Protein AF-A0A4P0YAP6-F1 (afdb_monomer_lite)

pLDDT: mean 80.51, std 21.96, range [31.23, 98.5]

Radius of gyration: 21.28 Å; chains: 1; bounding box: 55×53×59 Å

InterPro domains:
  IPR052894 AsmA-related [PTHR30441] (2-142)

Organism: Klebsiella pneumoniae (NCBI:txid573)

Sequence (156 aa):
MANRSTVTGSGSVVLGDRPDWSLDLHATTLDLDSLLAQRSPATDSSASQQGQSQTRPLRPVIADSDEREDYQSLRGFNGRMALSADQLQWRGLNFTQVQSEISNQQGLLTVSKMQGNLDGGQLSLPGTLDARGDTPLATFQPALAECGDRFADQSL

Structure (mmCIF, N/CA/C/O backbone):
data_AF-A0A4P0YAP6-F1
#
_entry.id   AF-A0A4P0YAP6-F1
#
loop_
_atom_site.group_PDB
_atom_site.id
_atom_site.type_symbol
_atom_site.label_atom_id
_atom_site.label_alt_id
_atom_site.label_comp_id
_atom_site.label_asym_id
_atom_site.label_entity_id
_atom_site.label_seq_id
_atom_site.pdbx_PDB_ins_code
_atom_site.Cartn_x
_atom_site.Cartn_y
_atom_site.Cartn_z
_atom_site.occupancy
_atom_site.B_iso_or_equiv
_atom_site.auth_seq_id
_atom_site.auth_comp_id
_atom_site.auth_asym_id
_atom_site.auth_atom_id
_atom_site.pdbx_PDB_model_num
ATOM 1 N N . MET A 1 1 ? -8.015 22.306 -1.373 1.00 49.78 1 MET A N 1
ATOM 2 C CA . MET A 1 1 ? -8.121 21.133 -0.477 1.00 49.78 1 MET A CA 1
ATOM 3 C C . MET A 1 1 ? -6.769 20.943 0.184 1.00 49.78 1 MET A C 1
ATOM 5 O O . MET A 1 1 ? -5.771 20.906 -0.525 1.00 49.78 1 MET A O 1
ATOM 9 N N . ALA A 1 2 ? -6.722 20.973 1.516 1.00 59.41 2 ALA A N 1
ATOM 10 C CA . ALA A 1 2 ? -5.482 20.828 2.275 1.00 59.41 2 ALA A CA 1
ATOM 11 C C . ALA A 1 2 ? -5.299 19.354 2.644 1.00 59.41 2 ALA A C 1
ATOM 13 O O . ALA A 1 2 ? -6.213 18.754 3.203 1.00 59.41 2 ALA A O 1
ATOM 14 N N . ASN A 1 3 ? -4.135 18.792 2.329 1.00 68.69 3 ASN A N 1
ATOM 15 C CA . ASN A 1 3 ? -3.762 17.442 2.734 1.00 68.69 3 ASN A CA 1
ATOM 16 C C . ASN A 1 3 ? -3.627 17.396 4.265 1.00 68.69 3 ASN A C 1
ATOM 18 O O . ASN A 1 3 ? -2.893 18.202 4.837 1.00 68.69 3 ASN A O 1
ATOM 22 N N . ARG A 1 4 ? -4.355 16.485 4.920 1.00 76.69 4 ARG A N 1
ATOM 23 C CA . ARG A 1 4 ? -4.325 16.292 6.382 1.00 76.69 4 ARG A CA 1
ATOM 24 C C . ARG A 1 4 ? -3.480 15.093 6.819 1.00 76.69 4 ARG A C 1
ATOM 26 O O . ARG A 1 4 ? -3.531 14.703 7.982 1.00 76.69 4 ARG A O 1
ATOM 33 N N . SER A 1 5 ? -2.707 14.510 5.909 1.00 81.69 5 SER A N 1
ATOM 34 C CA . SER A 1 5 ? -1.895 13.336 6.207 1.00 81.69 5 SER A CA 1
ATOM 35 C C . SER A 1 5 ? -0.661 13.711 7.022 1.00 81.69 5 SER A C 1
ATOM 37 O O . SER A 1 5 ? 0.083 14.615 6.644 1.00 81.69 5 SER A O 1
ATOM 39 N N . THR A 1 6 ? -0.420 12.990 8.115 1.00 84.75 6 THR A N 1
ATOM 40 C CA . THR A 1 6 ? 0.825 13.078 8.894 1.00 84.75 6 THR A CA 1
ATOM 41 C C . THR A 1 6 ? 1.496 11.719 8.835 1.00 84.75 6 THR A C 1
ATOM 43 O O . THR A 1 6 ? 0.987 10.765 9.417 1.00 84.75 6 THR A O 1
ATOM 46 N N . VAL A 1 7 ? 2.605 11.635 8.101 1.00 89.50 7 VAL A N 1
ATOM 47 C CA . VAL A 1 7 ? 3.353 10.393 7.880 1.00 89.50 7 VAL A CA 1
ATOM 48 C C . VAL A 1 7 ? 4.755 10.565 8.441 1.00 89.50 7 VAL A C 1
ATOM 50 O O . VAL A 1 7 ? 5.432 11.552 8.158 1.00 89.50 7 VAL A O 1
ATOM 53 N N . THR A 1 8 ? 5.185 9.593 9.229 1.00 91.50 8 THR A N 1
ATOM 54 C CA . THR A 1 8 ? 6.542 9.464 9.754 1.00 91.50 8 THR A CA 1
ATOM 55 C C . THR A 1 8 ? 7.105 8.116 9.332 1.00 91.50 8 THR A C 1
ATOM 57 O O . THR A 1 8 ? 6.358 7.229 8.923 1.00 91.50 8 THR A O 1
ATOM 60 N N . GLY A 1 9 ? 8.421 7.954 9.384 1.00 92.25 9 GLY A N 1
ATOM 61 C CA . GLY A 1 9 ? 9.031 6.681 9.039 1.00 92.25 9 GLY A CA 1
ATOM 62 C C . GLY A 1 9 ? 10.449 6.823 8.532 1.00 92.25 9 GLY A C 1
ATOM 63 O O . GLY A 1 9 ? 11.081 7.875 8.659 1.00 92.25 9 GLY A O 1
ATOM 64 N N . SER A 1 10 ? 10.934 5.742 7.943 1.00 92.94 10 SER A N 1
ATOM 65 C CA . SER A 1 10 ? 12.257 5.658 7.347 1.00 92.94 10 SER A CA 1
ATOM 66 C C . SER A 1 10 ? 12.170 5.130 5.922 1.00 92.94 10 SER A C 1
ATOM 68 O O . SER A 1 10 ? 11.264 4.381 5.555 1.00 92.94 10 SER A O 1
ATOM 70 N N . GLY A 1 11 ? 13.121 5.555 5.100 1.00 94.62 11 GLY A N 1
ATOM 71 C CA . GLY A 1 11 ? 13.249 5.103 3.729 1.00 94.62 11 GLY A CA 1
ATOM 72 C C . GLY A 1 11 ? 14.715 4.998 3.356 1.00 94.62 11 GLY A C 1
ATOM 73 O O . GLY A 1 11 ? 15.511 5.870 3.708 1.00 94.62 11 GLY A O 1
ATOM 74 N N . SER A 1 12 ? 15.079 3.940 2.648 1.00 94.62 12 SER A N 1
ATOM 75 C CA . SER A 1 12 ? 16.407 3.768 2.076 1.00 94.62 12 SER A CA 1
ATOM 76 C C . SER A 1 12 ? 16.303 3.295 0.634 1.00 94.62 12 SER A C 1
ATOM 78 O O . SER A 1 12 ? 15.298 2.719 0.209 1.00 94.62 12 SER A O 1
ATOM 80 N N . VAL A 1 13 ? 17.347 3.585 -0.134 1.00 95.88 13 VAL A N 1
ATOM 81 C CA . VAL A 1 13 ? 17.452 3.152 -1.521 1.00 95.88 13 VAL A CA 1
ATOM 82 C C . VAL A 1 13 ? 18.875 2.707 -1.807 1.00 95.88 13 VAL A C 1
ATOM 84 O O . VAL A 1 13 ? 19.837 3.400 -1.470 1.00 95.88 13 VAL A O 1
ATOM 87 N N . VAL A 1 14 ? 19.003 1.549 -2.443 1.00 97.06 14 VAL A N 1
ATOM 88 C CA . VAL A 1 14 ? 20.247 1.130 -3.083 1.00 97.06 14 VAL A CA 1
ATOM 89 C C . VAL A 1 14 ? 20.140 1.503 -4.551 1.00 97.06 14 VAL A C 1
ATOM 91 O O . VAL A 1 14 ? 19.276 1.002 -5.269 1.00 97.06 14 VAL A O 1
ATOM 94 N N . LEU A 1 15 ? 20.992 2.429 -4.987 1.00 93.75 15 LEU A N 1
ATOM 95 C CA . LEU A 1 15 ? 21.023 2.885 -6.372 1.00 93.75 15 LEU A CA 1
ATOM 96 C C . LEU A 1 15 ? 21.794 1.892 -7.251 1.00 93.75 15 LEU A C 1
ATOM 98 O O . LEU A 1 15 ? 22.803 1.323 -6.840 1.00 93.75 15 LEU A O 1
ATOM 102 N N . GLY A 1 16 ? 21.320 1.727 -8.480 1.00 91.00 16 GLY A N 1
ATOM 103 C CA . GLY A 1 16 ? 21.898 0.886 -9.524 1.00 91.00 16 GLY A CA 1
ATOM 104 C C . GLY A 1 16 ? 21.030 0.971 -10.779 1.00 91.00 16 GLY A C 1
ATOM 105 O O . GLY A 1 16 ? 20.109 1.788 -10.824 1.00 91.00 16 GLY A O 1
ATOM 106 N N . ASP A 1 17 ? 21.268 0.103 -11.765 1.00 90.25 17 ASP A N 1
ATOM 107 C CA . ASP A 1 17 ? 20.453 0.043 -12.996 1.00 90.25 17 ASP A CA 1
ATOM 108 C C . ASP A 1 17 ? 18.962 -0.177 -12.706 1.00 90.25 17 ASP A C 1
ATOM 110 O O . ASP A 1 17 ? 18.092 0.248 -13.464 1.00 90.25 17 ASP A O 1
ATOM 114 N N . ARG A 1 18 ? 18.671 -0.846 -11.585 1.00 92.31 18 ARG A N 1
ATOM 115 C CA . ARG A 1 18 ? 17.335 -0.991 -11.012 1.00 92.31 18 ARG A CA 1
ATOM 116 C C . ARG A 1 18 ? 17.420 -0.661 -9.524 1.00 92.31 18 ARG A C 1
ATOM 118 O O . ARG A 1 18 ? 18.005 -1.459 -8.788 1.00 92.31 18 ARG A O 1
ATOM 125 N N . PRO A 1 19 ? 16.893 0.485 -9.070 1.00 95.81 19 PRO A N 1
ATOM 126 C CA . PRO A 1 19 ? 16.957 0.843 -7.663 1.00 95.81 19 PRO A CA 1
ATOM 127 C C . PRO A 1 19 ? 16.176 -0.162 -6.807 1.00 95.81 19 PRO A C 1
ATOM 129 O O . PRO A 1 19 ? 15.133 -0.666 -7.234 1.00 95.81 19 PRO A O 1
ATOM 132 N N . ASP A 1 20 ? 16.685 -0.439 -5.607 1.00 97.56 20 ASP A N 1
ATOM 133 C CA . ASP A 1 20 ? 16.007 -1.245 -4.586 1.00 97.56 20 ASP A CA 1
ATOM 134 C C . ASP A 1 20 ? 15.580 -0.346 -3.424 1.00 97.56 20 ASP A C 1
ATOM 136 O O . ASP A 1 20 ? 16.425 0.242 -2.744 1.00 97.56 20 ASP A O 1
ATOM 140 N N . TRP A 1 21 ? 14.270 -0.199 -3.240 1.00 97.81 21 TRP A N 1
ATOM 141 C CA . TRP A 1 21 ? 13.664 0.693 -2.255 1.00 97.81 21 TRP A CA 1
ATOM 142 C C . TRP A 1 21 ? 13.215 -0.072 -1.012 1.00 97.81 21 TRP A C 1
ATOM 144 O O . TRP A 1 21 ? 12.558 -1.105 -1.108 1.00 97.81 21 TRP A O 1
ATOM 154 N N . SER A 1 22 ? 13.466 0.484 0.168 1.00 98.12 22 SER A N 1
ATOM 155 C CA . SER A 1 22 ? 12.901 -0.010 1.425 1.00 98.12 22 SER A CA 1
ATOM 156 C C . SER A 1 22 ? 12.225 1.135 2.157 1.00 98.12 22 SER A C 1
ATOM 158 O O . SER A 1 22 ? 12.878 2.127 2.469 1.00 98.12 22 SER A O 1
ATOM 160 N N . LEU A 1 23 ? 10.931 1.002 2.434 1.00 98.00 23 LEU A N 1
ATOM 161 C CA . LEU A 1 23 ? 10.119 2.008 3.116 1.00 98.00 23 LEU A CA 1
ATOM 162 C C . LEU A 1 23 ? 9.430 1.383 4.332 1.00 98.00 23 LEU A C 1
ATOM 164 O O . LEU A 1 23 ? 8.798 0.335 4.212 1.00 98.00 23 LEU A O 1
ATOM 168 N N . ASP A 1 24 ? 9.519 2.048 5.477 1.00 97.88 24 ASP A N 1
ATOM 169 C CA . ASP A 1 24 ? 8.779 1.709 6.693 1.00 97.88 24 ASP A CA 1
ATOM 170 C C . ASP A 1 24 ? 8.097 2.978 7.195 1.00 97.88 24 ASP A C 1
ATOM 172 O O . ASP A 1 24 ? 8.770 3.954 7.536 1.00 97.88 24 ASP A O 1
ATOM 176 N N . LEU A 1 25 ? 6.768 3.001 7.123 1.00 97.56 25 LEU A N 1
ATOM 177 C CA . LEU A 1 25 ? 5.965 4.202 7.310 1.00 97.56 25 LEU A CA 1
ATOM 178 C C . LEU A 1 25 ? 4.877 3.972 8.365 1.00 97.56 25 LEU A C 1
ATOM 180 O O . LEU A 1 25 ? 4.162 2.968 8.344 1.00 97.56 25 LEU A O 1
ATOM 184 N N . HIS A 1 26 ? 4.695 4.961 9.237 1.00 97.94 26 HIS A N 1
ATOM 185 C CA . HIS A 1 26 ? 3.556 5.074 10.146 1.00 97.94 26 HIS A CA 1
ATOM 186 C C . HIS A 1 26 ? 2.839 6.407 9.934 1.00 97.94 26 HIS A C 1
ATOM 188 O O . HIS A 1 26 ? 3.473 7.460 9.823 1.00 97.94 26 HIS A O 1
ATOM 194 N N . ALA A 1 27 ? 1.512 6.369 9.885 1.00 96.62 27 ALA A N 1
ATOM 195 C CA . ALA A 1 27 ? 0.679 7.554 9.766 1.00 96.62 27 ALA A CA 1
ATOM 196 C C . ALA A 1 27 ? -0.383 7.607 10.867 1.00 96.62 27 ALA A C 1
ATOM 198 O O . ALA A 1 27 ? -1.146 6.663 11.050 1.00 96.62 27 ALA A O 1
ATOM 199 N N . THR A 1 28 ? -0.522 8.749 11.539 1.00 95.12 28 THR A N 1
ATOM 200 C CA . THR A 1 28 ? -1.673 8.961 12.437 1.00 95.12 28 THR A CA 1
ATOM 201 C C . THR A 1 28 ? -2.958 9.129 11.630 1.00 95.12 28 THR A C 1
ATOM 203 O O . THR A 1 28 ? -4.003 8.565 11.941 1.00 95.12 28 THR A O 1
ATOM 206 N N . THR A 1 29 ? -2.888 9.891 10.542 1.00 94.25 29 THR A N 1
ATOM 207 C CA . THR A 1 29 ? -3.981 10.022 9.578 1.00 94.25 29 THR A CA 1
ATOM 208 C C . THR A 1 29 ? -3.389 9.981 8.183 1.00 94.25 29 THR A C 1
ATOM 210 O O . THR A 1 29 ? -2.403 10.671 7.914 1.00 94.25 29 THR A O 1
ATOM 213 N N . LEU A 1 30 ? -3.994 9.184 7.305 1.00 94.69 30 LEU A N 1
ATOM 214 C CA . LEU A 1 30 ? -3.633 9.085 5.898 1.00 94.69 30 LEU A CA 1
ATOM 215 C C . LEU A 1 30 ? -4.862 9.341 5.022 1.00 94.69 30 LEU A C 1
ATOM 217 O O . LEU A 1 30 ? -5.746 8.498 4.926 1.00 94.69 30 LEU A O 1
ATOM 221 N N . ASP A 1 31 ? -4.913 10.499 4.371 1.00 93.12 31 ASP A N 1
ATOM 222 C CA . ASP A 1 31 ? -5.962 10.846 3.408 1.00 93.12 31 ASP A CA 1
ATOM 223 C C . ASP A 1 31 ? -5.449 10.561 1.992 1.00 93.12 31 ASP A C 1
ATOM 225 O O . ASP A 1 31 ? -4.761 11.384 1.375 1.00 93.12 31 ASP A O 1
ATOM 229 N N . LEU A 1 32 ? -5.742 9.354 1.500 1.00 91.25 32 LEU A N 1
ATOM 230 C CA . LEU A 1 32 ? -5.309 8.915 0.178 1.00 91.25 32 LEU A CA 1
ATOM 231 C C . LEU A 1 32 ? -6.050 9.648 -0.949 1.00 91.25 32 LEU A C 1
ATOM 233 O O . LEU A 1 32 ? -5.458 9.860 -2.007 1.00 91.25 32 LEU A O 1
ATOM 237 N N . ASP A 1 33 ? -7.288 10.092 -0.721 1.00 89.00 33 ASP A N 1
ATOM 238 C CA . ASP A 1 33 ? -8.061 10.852 -1.710 1.00 89.00 33 ASP A CA 1
ATOM 239 C C . ASP A 1 33 ? -7.362 12.183 -2.021 1.00 89.00 33 ASP A C 1
ATOM 241 O O . ASP A 1 33 ? -7.072 12.497 -3.180 1.00 89.00 33 ASP A O 1
ATOM 245 N N . SER A 1 34 ? -6.996 12.936 -0.979 1.00 87.56 34 SER A N 1
ATOM 246 C CA . SER A 1 34 ? -6.248 14.190 -1.122 1.00 87.56 34 SER A CA 1
ATOM 247 C C . SER A 1 34 ? -4.833 13.964 -1.665 1.00 87.56 34 SER A C 1
ATOM 249 O O . SER A 1 34 ? -4.359 14.748 -2.490 1.00 87.56 34 SER A O 1
ATOM 251 N N . LEU A 1 35 ? -4.143 12.909 -1.214 1.00 87.19 35 LEU A N 1
ATOM 252 C CA . LEU A 1 35 ? -2.775 12.602 -1.644 1.00 87.19 35 LEU A CA 1
ATOM 253 C C . LEU A 1 35 ? -2.693 12.256 -3.132 1.00 87.19 35 LEU A C 1
ATOM 255 O O . LEU A 1 35 ? -1.774 12.718 -3.810 1.00 87.19 35 LEU A O 1
ATOM 259 N N . LEU A 1 36 ? -3.620 11.449 -3.649 1.00 85.06 36 LEU A N 1
ATOM 260 C CA . LEU A 1 36 ? -3.592 11.041 -5.053 1.00 85.06 36 LEU A CA 1
ATOM 261 C C . LEU A 1 36 ? -4.172 12.108 -5.985 1.00 85.06 36 LEU A C 1
ATOM 263 O O . LEU A 1 36 ? -3.649 12.286 -7.085 1.00 85.06 36 LEU A O 1
ATOM 267 N N . ALA A 1 37 ? -5.153 12.895 -5.533 1.00 80.56 37 ALA A N 1
ATOM 268 C CA . ALA A 1 37 ? -5.631 14.057 -6.283 1.00 80.56 37 ALA A CA 1
ATOM 269 C C . ALA A 1 37 ? -4.513 15.091 -6.526 1.00 80.56 37 ALA A C 1
ATOM 271 O O . ALA A 1 37 ? -4.466 15.720 -7.578 1.00 80.56 37 ALA A O 1
ATOM 272 N N . GLN A 1 38 ? -3.573 15.236 -5.585 1.00 69.88 38 GLN A N 1
ATOM 273 C CA . GLN A 1 38 ? -2.389 16.092 -5.745 1.00 69.88 38 GLN A CA 1
ATOM 274 C C . GLN A 1 38 ? -1.322 15.499 -6.676 1.00 69.88 38 GLN A C 1
ATOM 276 O O . GLN A 1 38 ? -0.530 16.243 -7.248 1.00 69.88 38 GLN A O 1
ATOM 281 N N . ARG A 1 39 ? -1.282 14.169 -6.820 1.00 61.56 39 ARG A N 1
ATOM 282 C CA . ARG A 1 39 ? -0.329 13.453 -7.685 1.00 61.56 39 ARG A CA 1
ATOM 283 C C . ARG A 1 39 ? -0.795 13.309 -9.126 1.00 61.56 39 ARG A C 1
ATOM 285 O O . ARG A 1 39 ? -0.056 12.740 -9.918 1.00 61.56 39 ARG A O 1
ATOM 292 N N . SER A 1 40 ? -1.973 13.821 -9.463 1.00 49.41 40 SER A N 1
ATOM 293 C CA . SER A 1 40 ? -2.382 14.009 -10.849 1.00 49.41 40 SER A CA 1
ATOM 294 C C . SER A 1 40 ? -1.859 15.370 -11.320 1.00 49.41 40 SER A C 1
ATOM 296 O O . SER A 1 40 ? -2.550 16.373 -11.123 1.00 49.41 40 SER A O 1
ATOM 298 N N . PRO A 1 41 ? -0.660 15.487 -11.929 1.00 45.19 41 PRO A N 1
ATOM 299 C CA . PRO A 1 41 ? -0.467 16.587 -12.847 1.00 45.19 41 PRO A CA 1
ATOM 300 C C . PRO A 1 41 ? -1.490 16.351 -13.954 1.00 45.19 41 PRO A C 1
ATOM 302 O O . PRO A 1 41 ? -1.422 15.357 -14.674 1.00 45.19 41 PRO A O 1
ATOM 305 N N . ALA A 1 42 ? -2.471 17.241 -14.066 1.00 42.19 42 ALA A N 1
ATOM 306 C CA . ALA A 1 42 ? -3.138 17.405 -15.339 1.00 42.19 42 ALA A CA 1
ATOM 307 C C . ALA A 1 42 ? -2.021 17.648 -16.359 1.00 42.19 42 ALA A C 1
ATOM 309 O O . ALA A 1 42 ? -1.349 18.682 -16.323 1.00 42.19 42 ALA A O 1
ATOM 310 N N . THR A 1 43 ? -1.755 16.666 -17.212 1.00 46.78 43 THR A N 1
ATOM 311 C CA . THR A 1 43 ? -1.011 16.912 -18.435 1.00 46.78 43 THR A CA 1
ATOM 312 C C . THR A 1 43 ? -1.913 17.787 -19.284 1.00 46.78 43 THR A C 1
ATOM 314 O O . THR A 1 43 ? -2.691 17.270 -20.066 1.00 46.78 43 THR A O 1
ATOM 317 N N . ASP A 1 44 ? -1.853 19.103 -19.106 1.00 33.97 44 ASP A N 1
ATOM 318 C CA . ASP A 1 44 ? -2.385 20.014 -20.105 1.00 33.97 44 ASP A CA 1
ATOM 319 C C . ASP A 1 44 ? -1.508 21.252 -20.220 1.00 33.97 44 ASP A C 1
ATOM 321 O O . ASP A 1 44 ? -1.478 22.168 -19.394 1.00 33.97 44 ASP A O 1
ATOM 325 N N . SER A 1 45 ? -0.761 21.229 -21.318 1.00 37.56 45 SER A N 1
ATOM 326 C CA . SER A 1 45 ? -0.187 22.409 -21.927 1.00 37.56 45 SER A CA 1
ATOM 327 C C . SER A 1 45 ? -1.322 23.380 -22.265 1.00 37.56 45 SER A C 1
ATOM 329 O O . SER A 1 45 ? -2.282 23.021 -22.933 1.00 37.56 45 SER A O 1
ATOM 331 N N . SER A 1 46 ? -1.188 24.613 -21.789 1.00 40.72 46 SER A N 1
ATOM 332 C CA . SER A 1 46 ? -1.815 25.846 -22.282 1.00 40.72 46 SER A CA 1
ATOM 333 C C . SER A 1 46 ? -2.735 25.755 -23.518 1.00 40.72 46 SER A C 1
ATOM 335 O O . SER A 1 46 ? -2.249 25.594 -24.636 1.00 40.72 46 SER A O 1
ATOM 337 N N . ALA A 1 47 ? -4.017 26.093 -23.348 1.00 34.91 47 ALA A N 1
ATOM 338 C CA . ALA A 1 47 ? -4.756 26.917 -24.309 1.00 34.91 47 ALA A CA 1
ATOM 339 C C . ALA A 1 47 ? -5.939 27.617 -23.618 1.00 34.91 47 ALA A C 1
ATOM 341 O O . ALA A 1 47 ? -6.864 26.991 -23.109 1.00 34.91 47 ALA A O 1
ATOM 342 N N . SER A 1 48 ? -5.899 28.945 -23.611 1.00 39.06 48 SER A N 1
ATOM 343 C CA . SER A 1 48 ? -6.993 29.843 -23.240 1.00 39.06 48 SER A CA 1
ATOM 344 C C . SER A 1 48 ? -8.309 29.482 -23.948 1.00 39.06 48 SER A C 1
ATOM 346 O O . SER A 1 48 ? -8.389 29.580 -25.172 1.00 39.06 48 SER A O 1
ATOM 348 N N . GLN A 1 49 ? -9.357 29.142 -23.190 1.00 32.53 49 GLN A N 1
ATOM 349 C CA . GLN A 1 49 ? -10.728 29.080 -23.700 1.00 32.53 49 GLN A CA 1
ATOM 350 C C . GLN A 1 49 ? -11.401 30.444 -23.546 1.00 32.53 49 GLN A C 1
ATOM 352 O O . GLN A 1 49 ? -11.785 30.860 -22.455 1.00 32.53 49 GLN A O 1
ATOM 357 N N . GLN A 1 50 ? -11.580 31.120 -24.674 1.00 40.31 50 GLN A N 1
ATOM 358 C CA . GLN A 1 50 ? -12.529 32.209 -24.825 1.00 40.31 50 GLN A CA 1
ATOM 359 C C . GLN A 1 50 ? -13.389 31.863 -26.040 1.00 40.31 50 GLN A C 1
ATOM 361 O O . GLN A 1 50 ? -12.898 31.895 -27.163 1.00 40.31 50 GLN A O 1
ATOM 366 N N . GLY A 1 51 ? -14.658 31.496 -25.823 1.00 31.23 51 GLY A N 1
ATOM 367 C CA . GLY A 1 51 ? -15.625 31.402 -26.920 1.00 31.23 51 GLY A CA 1
ATOM 368 C C . GLY A 1 51 ? -16.718 30.335 -26.808 1.00 31.23 51 GLY A C 1
ATOM 369 O O . GLY A 1 51 ? -16.527 29.207 -27.231 1.00 31.23 51 GLY A O 1
ATOM 370 N N . GLN A 1 52 ? -17.902 30.798 -26.395 1.00 34.97 52 GLN A N 1
ATOM 371 C CA . GLN A 1 52 ? -19.225 30.469 -26.955 1.00 34.97 52 GLN A CA 1
ATOM 372 C C . GLN A 1 52 ? -19.934 29.153 -26.578 1.00 34.97 52 GLN A C 1
ATOM 374 O O . GLN A 1 52 ? -19.632 28.052 -27.023 1.00 34.97 52 GLN A O 1
ATOM 379 N N . SER A 1 53 ? -21.027 29.361 -25.841 1.00 45.50 53 SER A N 1
ATOM 380 C CA . SER A 1 53 ? -22.160 28.474 -25.607 1.00 45.50 53 SER A CA 1
ATOM 381 C C . SER A 1 53 ? -22.784 27.961 -26.909 1.00 45.50 53 SER A C 1
ATOM 383 O O . SER A 1 53 ? -23.334 28.754 -27.671 1.00 45.50 53 SER A O 1
ATOM 385 N N . GLN A 1 54 ? -22.815 26.642 -27.112 1.00 35.94 54 GLN A N 1
ATOM 386 C CA . GLN A 1 54 ? -23.826 25.978 -27.943 1.00 35.94 54 GLN A CA 1
ATOM 387 C C . GLN A 1 54 ? -24.214 24.633 -27.317 1.00 35.94 54 GLN A C 1
ATOM 389 O O . GLN A 1 54 ? -23.450 23.670 -27.316 1.00 35.94 54 GLN A O 1
ATOM 394 N N . THR A 1 55 ? -25.427 24.579 -26.768 1.00 48.94 55 THR A N 1
ATOM 395 C CA . THR A 1 55 ? -26.076 23.372 -26.251 1.00 48.94 55 THR A CA 1
ATOM 396 C C . THR A 1 55 ? -26.320 22.393 -27.397 1.00 48.94 55 THR A C 1
ATOM 398 O O . THR A 1 55 ? -27.263 22.548 -28.171 1.00 48.94 55 THR A O 1
ATOM 401 N N . ARG A 1 56 ? -25.473 21.366 -27.509 1.00 46.94 56 ARG A N 1
ATOM 402 C CA . ARG A 1 56 ? -25.712 20.198 -28.363 1.00 46.94 56 ARG A CA 1
ATOM 403 C C . ARG A 1 56 ? -26.018 18.998 -27.466 1.00 46.94 56 ARG A C 1
ATOM 405 O O . ARG A 1 56 ? -25.289 18.802 -26.496 1.00 46.94 56 ARG A O 1
ATOM 412 N N . PRO A 1 57 ? -27.058 18.191 -27.750 1.00 47.53 57 PRO A N 1
ATOM 413 C CA . PRO A 1 57 ? -27.324 16.993 -26.966 1.00 47.53 57 PRO A CA 1
ATOM 414 C C . PRO A 1 57 ? -26.120 16.052 -27.071 1.00 47.53 57 PRO A C 1
ATOM 416 O O . PRO A 1 57 ? -25.747 15.607 -28.162 1.00 47.53 57 PRO A O 1
ATOM 419 N N . LEU A 1 58 ? -25.485 15.818 -25.923 1.00 45.34 58 LEU A N 1
ATOM 420 C CA . LEU A 1 58 ? -24.359 14.912 -25.761 1.00 45.34 58 LEU A CA 1
ATOM 421 C C . LEU A 1 58 ? -24.868 13.503 -26.057 1.00 45.34 58 LEU A C 1
ATOM 423 O O . LEU A 1 58 ? -25.636 12.922 -25.292 1.00 45.34 58 LEU A O 1
ATOM 427 N N . ARG A 1 59 ? -24.475 12.966 -27.212 1.00 49.62 59 ARG A N 1
ATOM 428 C CA . ARG A 1 59 ? -24.578 11.529 -27.453 1.00 49.62 59 ARG A CA 1
ATOM 429 C C . ARG A 1 59 ? -23.663 10.851 -26.429 1.00 49.62 59 ARG A C 1
ATOM 431 O O . ARG A 1 59 ? -22.541 11.337 -26.284 1.00 49.62 59 ARG A O 1
ATOM 438 N N . PRO A 1 60 ? -24.106 9.792 -25.728 1.00 52.12 60 PRO A N 1
ATOM 439 C CA . PRO A 1 60 ? -23.237 9.051 -24.829 1.00 52.12 60 PRO A CA 1
ATOM 440 C C . PRO A 1 60 ? -22.041 8.560 -25.635 1.00 52.12 60 PRO A C 1
ATOM 442 O O . PRO A 1 60 ? -22.170 7.701 -26.506 1.00 52.12 60 PRO A O 1
ATOM 445 N N . VAL A 1 61 ? -20.888 9.171 -25.399 1.00 57.22 61 VAL A N 1
ATOM 446 C CA . VAL A 1 61 ? -19.622 8.587 -25.799 1.00 57.22 61 VAL A CA 1
ATOM 447 C C . VAL A 1 61 ? -19.402 7.528 -24.735 1.00 57.22 61 VAL A C 1
ATOM 449 O O . VAL A 1 61 ? -19.233 7.864 -23.564 1.00 57.22 61 VAL A O 1
ATOM 452 N N . ILE A 1 62 ? -19.506 6.253 -25.107 1.00 45.75 62 ILE A N 1
ATOM 453 C CA . ILE A 1 62 ? -18.847 5.215 -24.323 1.00 45.75 62 ILE A CA 1
ATOM 454 C C . ILE A 1 62 ? -17.374 5.581 -24.468 1.00 45.75 62 ILE A C 1
ATOM 456 O O . ILE A 1 62 ? -16.778 5.346 -25.517 1.00 45.75 62 ILE A O 1
ATOM 460 N N . ALA A 1 63 ? -16.843 6.313 -23.489 1.00 40.00 63 ALA A N 1
ATOM 461 C CA . ALA A 1 63 ? -15.413 6.390 -23.313 1.00 40.00 63 ALA A CA 1
ATOM 462 C C . ALA A 1 63 ? -15.021 4.949 -23.016 1.00 40.00 63 ALA A C 1
ATOM 464 O O . ALA A 1 63 ? -15.292 4.440 -21.930 1.00 40.00 63 ALA A O 1
ATOM 465 N N . ASP A 1 64 ? -14.499 4.263 -24.026 1.00 38.56 64 ASP A N 1
ATOM 466 C CA . ASP A 1 64 ? -13.593 3.171 -23.753 1.00 38.56 64 ASP A CA 1
ATOM 467 C C . ASP A 1 64 ? -12.453 3.846 -22.998 1.00 38.56 64 ASP A C 1
ATOM 469 O O . ASP A 1 64 ? -11.613 4.537 -23.577 1.00 38.56 64 ASP A O 1
ATOM 473 N N . SER A 1 65 ? -12.534 3.817 -21.672 1.00 39.28 65 SER A N 1
ATOM 474 C CA . SER A 1 65 ? -11.408 4.127 -20.817 1.00 39.28 65 SER A CA 1
ATOM 475 C C . SER A 1 65 ? -10.435 2.961 -20.970 1.00 39.28 65 SER A C 1
ATOM 477 O O . SER A 1 65 ? -10.172 2.229 -20.022 1.00 39.28 65 SER A O 1
ATOM 479 N N . ASP A 1 66 ? -9.877 2.822 -22.176 1.00 41.31 66 ASP A N 1
ATOM 480 C CA . ASP A 1 66 ? -8.578 2.229 -22.495 1.00 41.31 66 ASP A CA 1
ATOM 481 C C . ASP A 1 66 ? -7.504 3.166 -21.891 1.00 41.31 66 ASP A C 1
ATOM 483 O O . ASP A 1 66 ? -6.486 3.500 -22.497 1.00 41.31 66 ASP A O 1
ATOM 487 N N . GLU A 1 67 ? -7.729 3.640 -20.661 1.00 46.00 67 GLU A N 1
ATOM 488 C CA . GLU A 1 67 ? -6.669 4.051 -19.765 1.00 46.00 67 GLU A CA 1
ATOM 489 C C . GLU A 1 67 ? -5.975 2.744 -19.406 1.00 46.00 67 GLU A C 1
ATOM 491 O O . GLU A 1 67 ? -6.195 2.154 -18.350 1.00 46.00 67 GLU A O 1
ATOM 496 N N . ARG A 1 68 ? -5.190 2.222 -20.356 1.00 52.66 68 ARG A N 1
ATOM 497 C CA . ARG A 1 68 ? -4.197 1.202 -20.072 1.00 52.66 68 ARG A CA 1
ATOM 498 C C . ARG A 1 68 ? -3.299 1.832 -19.037 1.00 52.66 68 ARG A C 1
ATOM 500 O O . ARG A 1 68 ? -2.431 2.633 -19.376 1.00 52.66 68 ARG A O 1
ATOM 507 N N . GLU A 1 69 ? -3.583 1.537 -17.778 1.00 62.53 69 GLU A N 1
ATOM 508 C CA . GLU A 1 69 ? -2.750 1.944 -16.667 1.00 62.53 69 GLU A CA 1
ATOM 509 C C . GLU A 1 69 ? -1.339 1.486 -17.013 1.00 62.53 69 GLU A C 1
ATOM 511 O O . GLU A 1 69 ? -1.066 0.297 -17.199 1.00 62.53 69 GLU A O 1
ATOM 516 N N . ASP A 1 70 ? -0.464 2.459 -17.253 1.00 71.06 70 ASP A N 1
ATOM 517 C CA . ASP A 1 70 ? 0.858 2.171 -17.765 1.00 71.06 70 ASP A CA 1
ATOM 518 C C . ASP A 1 70 ? 1.730 1.660 -16.610 1.00 71.06 70 ASP A C 1
ATOM 520 O O . ASP A 1 70 ? 2.410 2.402 -15.896 1.00 71.06 70 ASP A O 1
ATOM 524 N N . TYR A 1 71 ? 1.679 0.348 -16.396 1.00 85.81 71 TYR A N 1
ATOM 525 C CA . TYR A 1 71 ? 2.429 -0.340 -15.350 1.00 85.81 71 TYR A CA 1
ATOM 526 C C . TYR A 1 71 ? 3.932 -0.471 -15.664 1.00 85.81 71 TYR A C 1
ATOM 528 O O . TYR A 1 71 ? 4.657 -1.149 -14.932 1.00 85.81 71 TYR A O 1
ATOM 536 N N . GLN A 1 72 ? 4.443 0.161 -16.732 1.00 84.38 72 GLN A N 1
ATOM 537 C CA . GLN A 1 72 ? 5.871 0.137 -17.088 1.00 84.38 72 GLN A CA 1
ATOM 538 C C . GLN A 1 72 ? 6.765 0.627 -15.943 1.00 84.38 72 GLN A C 1
ATOM 540 O O . GLN A 1 72 ? 7.847 0.080 -15.728 1.00 84.38 72 GLN A O 1
ATOM 545 N N . SER A 1 73 ? 6.289 1.587 -15.144 1.00 88.88 73 SER A N 1
ATOM 546 C CA . SER A 1 73 ? 7.020 2.096 -13.977 1.00 88.88 73 SER A CA 1
ATOM 547 C C . SER A 1 73 ? 7.360 1.005 -12.951 1.00 88.88 73 SER A C 1
ATOM 549 O O . SER A 1 73 ? 8.444 1.034 -12.369 1.00 88.88 73 SER A O 1
ATOM 551 N N . LEU A 1 74 ? 6.502 -0.009 -12.781 1.00 94.25 74 LEU A N 1
ATOM 552 C CA . LEU A 1 74 ? 6.738 -1.120 -11.852 1.00 94.25 74 LEU A CA 1
ATOM 553 C C . LEU A 1 74 ? 7.911 -2.009 -12.289 1.00 94.25 74 LEU A C 1
ATOM 555 O O . LEU A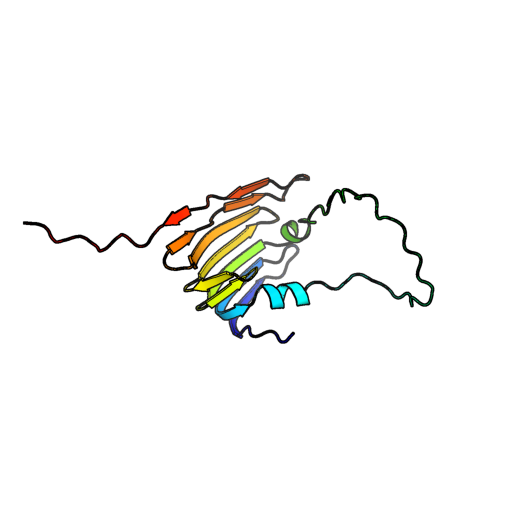 1 74 ? 8.561 -2.628 -11.451 1.00 94.25 74 LEU A O 1
ATOM 559 N N . ARG A 1 75 ? 8.241 -2.055 -13.584 1.00 94.50 75 ARG A N 1
ATOM 560 C CA . ARG A 1 75 ? 9.342 -2.882 -14.113 1.00 94.50 75 ARG A CA 1
ATOM 561 C C . ARG A 1 75 ? 10.724 -2.285 -13.850 1.00 94.50 75 ARG A C 1
ATOM 563 O O . ARG A 1 75 ? 11.725 -2.998 -13.909 1.00 94.50 75 ARG A O 1
ATOM 570 N N . GLY A 1 76 ? 10.781 -0.987 -13.552 1.00 94.50 76 GLY A N 1
ATOM 571 C CA . GLY A 1 76 ? 12.025 -0.235 -13.406 1.00 94.50 76 GLY A CA 1
ATOM 572 C C . GLY A 1 76 ? 12.732 -0.396 -12.061 1.00 94.50 76 GLY A C 1
ATOM 573 O O . GLY A 1 76 ? 13.868 0.048 -11.939 1.00 94.50 76 GLY A O 1
ATOM 574 N N . PHE A 1 77 ? 12.103 -1.005 -11.050 1.00 96.19 77 PHE A N 1
ATOM 575 C CA . PHE A 1 77 ? 12.664 -1.059 -9.697 1.00 96.19 77 PHE A CA 1
ATOM 576 C C . PHE A 1 77 ? 12.297 -2.338 -8.939 1.00 96.19 77 PHE A C 1
ATOM 578 O O . PHE A 1 77 ? 11.362 -3.057 -9.297 1.00 96.19 77 PHE A O 1
ATOM 585 N N . ASN A 1 78 ? 13.038 -2.596 -7.863 1.00 97.88 78 ASN A N 1
ATOM 586 C CA . ASN A 1 78 ? 12.620 -3.492 -6.793 1.00 97.88 78 ASN A CA 1
ATOM 587 C C . ASN A 1 78 ? 12.259 -2.656 -5.569 1.00 97.88 78 ASN A C 1
ATOM 589 O O . ASN A 1 78 ? 12.793 -1.565 -5.370 1.00 97.88 78 ASN A O 1
ATOM 593 N N . GLY A 1 79 ? 11.369 -3.152 -4.725 1.00 97.75 79 GLY A N 1
ATOM 594 C CA . GLY A 1 79 ? 11.208 -2.521 -3.430 1.00 97.75 79 GLY A CA 1
ATOM 595 C C . GLY A 1 79 ? 10.275 -3.241 -2.489 1.00 97.75 79 GLY A C 1
ATOM 596 O O . GLY A 1 79 ? 9.550 -4.159 -2.872 1.00 97.75 79 GLY A O 1
ATOM 597 N N . ARG A 1 80 ? 10.306 -2.800 -1.237 1.00 98.25 80 ARG A N 1
ATOM 598 C CA . ARG A 1 80 ? 9.416 -3.231 -0.165 1.00 98.25 80 ARG A CA 1
ATOM 599 C C . ARG A 1 80 ? 8.912 -2.013 0.592 1.00 98.25 80 ARG A C 1
ATOM 601 O O . ARG A 1 80 ? 9.656 -1.062 0.823 1.00 98.25 80 ARG A O 1
ATOM 608 N N . MET A 1 81 ? 7.651 -2.064 0.982 1.00 98.12 81 MET A N 1
ATOM 609 C CA . MET A 1 81 ? 6.997 -1.043 1.779 1.00 98.12 81 MET A CA 1
ATOM 610 C C . MET A 1 81 ? 6.180 -1.716 2.873 1.00 98.12 81 MET A C 1
ATOM 612 O O . MET A 1 81 ? 5.293 -2.516 2.576 1.00 98.12 81 MET A O 1
ATOM 616 N N . ALA A 1 82 ? 6.450 -1.340 4.116 1.00 98.38 82 ALA A N 1
ATOM 617 C CA . ALA A 1 82 ? 5.545 -1.536 5.234 1.00 98.38 82 ALA A CA 1
ATOM 618 C C . ALA A 1 82 ? 4.866 -0.198 5.546 1.00 98.38 82 ALA A C 1
ATOM 620 O O . ALA A 1 82 ? 5.523 0.840 5.641 1.00 98.38 82 ALA A O 1
ATOM 621 N N . LEU A 1 83 ? 3.542 -0.216 5.674 1.00 97.62 83 LEU A N 1
ATOM 622 C CA . LEU A 1 83 ? 2.743 0.941 6.052 1.00 97.62 83 LEU A CA 1
ATOM 623 C C . LEU A 1 83 ? 1.780 0.545 7.167 1.00 97.62 83 LEU A C 1
ATOM 625 O O . LEU A 1 83 ? 0.989 -0.386 7.022 1.00 97.62 83 LEU A O 1
ATOM 629 N N . SER A 1 84 ? 1.803 1.312 8.248 1.00 98.19 84 SER A N 1
ATOM 630 C CA . SER A 1 84 ? 0.788 1.281 9.295 1.00 98.19 84 SER A CA 1
ATOM 631 C C . SER A 1 84 ? 0.087 2.634 9.369 1.00 98.19 84 SER A C 1
ATOM 633 O O . SER A 1 84 ? 0.725 3.678 9.239 1.00 98.19 84 SER A O 1
ATOM 635 N N . ALA A 1 85 ? -1.232 2.633 9.533 1.00 97.94 85 ALA A N 1
ATOM 636 C CA . ALA A 1 85 ? -1.984 3.865 9.721 1.00 97.94 85 ALA A CA 1
ATOM 637 C C . ALA A 1 85 ? -3.059 3.699 10.793 1.00 97.94 85 ALA A C 1
ATOM 639 O O . ALA A 1 85 ? -3.843 2.747 10.751 1.00 97.94 85 ALA A O 1
ATOM 640 N N . ASP A 1 86 ? -3.123 4.648 11.727 1.00 97.44 86 ASP A N 1
ATOM 641 C CA . ASP A 1 86 ? -4.141 4.626 12.779 1.00 97.44 86 ASP A CA 1
ATOM 642 C C . ASP A 1 86 ? -5.526 4.867 12.160 1.00 97.44 86 ASP A C 1
ATOM 644 O O . ASP A 1 86 ? -6.471 4.129 12.451 1.00 97.44 86 ASP A O 1
ATOM 648 N N . GLN A 1 87 ? -5.610 5.832 11.233 1.00 96.38 87 GLN A N 1
ATOM 649 C CA . GLN A 1 87 ? -6.777 6.107 10.398 1.00 96.38 87 GLN A CA 1
ATOM 650 C C . GLN A 1 87 ? -6.378 6.335 8.932 1.00 96.38 87 GLN A C 1
ATOM 652 O O . GLN A 1 87 ? -5.433 7.072 8.640 1.00 96.38 87 GLN A O 1
ATOM 657 N N . LEU A 1 88 ? -7.136 5.751 8.003 1.00 95.94 88 LEU A N 1
ATOM 658 C CA . LEU A 1 88 ? -6.965 5.917 6.560 1.00 95.94 88 LEU A CA 1
ATOM 659 C C . LEU A 1 88 ? -8.299 6.277 5.906 1.00 95.94 88 LEU A C 1
ATOM 661 O O . LEU A 1 88 ? -9.286 5.572 6.095 1.00 95.94 88 LEU A O 1
ATOM 665 N N . GLN A 1 89 ? -8.314 7.341 5.106 1.00 94.75 89 GLN A N 1
ATOM 666 C CA . GLN A 1 89 ? -9.462 7.735 4.297 1.00 94.75 89 GLN A CA 1
ATOM 667 C C . GLN A 1 89 ? -9.208 7.423 2.820 1.00 94.75 89 GLN A C 1
ATOM 669 O O . GLN A 1 89 ? -8.185 7.829 2.263 1.00 94.75 89 GLN A O 1
ATOM 674 N N . TRP A 1 90 ? -10.138 6.702 2.193 1.00 92.56 90 TRP A N 1
ATOM 675 C CA . TRP A 1 90 ? -10.074 6.353 0.775 1.00 92.56 90 TRP A CA 1
ATOM 676 C C . TRP A 1 90 ? -11.466 6.207 0.172 1.00 92.56 90 TRP A C 1
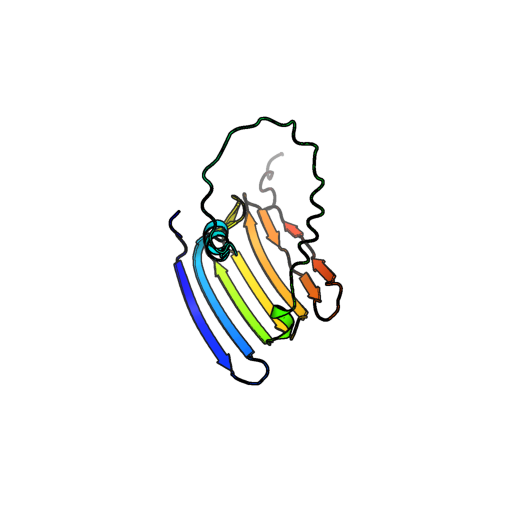ATOM 678 O O . TRP A 1 90 ? -12.302 5.466 0.688 1.00 92.56 90 TRP A O 1
ATOM 688 N N . ARG A 1 91 ? -11.714 6.900 -0.939 1.00 91.06 91 ARG A N 1
ATOM 689 C CA . ARG A 1 91 ? -13.000 6.977 -1.643 1.00 91.06 91 ARG A CA 1
ATOM 690 C C . ARG A 1 91 ? -14.167 7.285 -0.698 1.00 91.06 91 ARG A C 1
ATOM 692 O O . ARG A 1 91 ? -15.259 6.746 -0.858 1.00 91.06 91 ARG A O 1
ATOM 699 N N . GLY A 1 92 ? -13.923 8.136 0.303 1.00 90.69 92 GLY A N 1
ATOM 700 C CA . GLY A 1 92 ? -14.897 8.500 1.342 1.00 90.69 92 GLY A CA 1
ATOM 701 C C . GLY A 1 92 ? -15.103 7.477 2.470 1.00 90.69 92 GLY A C 1
ATOM 702 O O . GLY A 1 92 ? -15.836 7.774 3.412 1.00 90.69 92 GLY A O 1
ATOM 703 N N . LEU A 1 93 ? -14.456 6.310 2.421 1.00 94.12 93 LEU A N 1
ATOM 704 C CA . LEU A 1 93 ? -14.473 5.313 3.495 1.00 94.12 93 LEU A CA 1
ATOM 705 C C . LEU A 1 93 ? -13.380 5.614 4.521 1.00 94.12 93 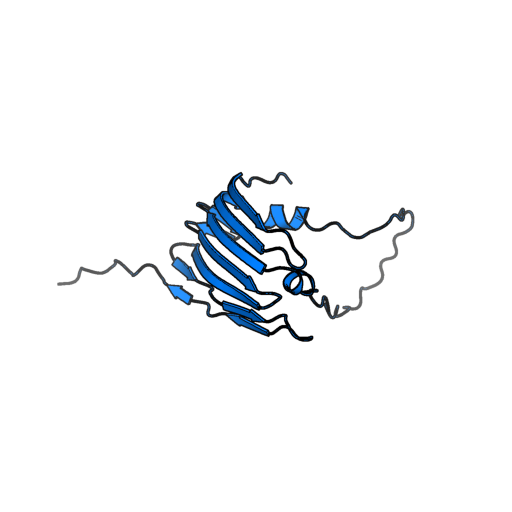LEU A C 1
ATOM 707 O O . LEU A 1 93 ? -12.284 6.034 4.149 1.00 94.12 93 LEU A O 1
ATOM 711 N N . ASN A 1 94 ? -13.667 5.362 5.800 1.00 94.94 94 ASN A N 1
ATOM 712 C CA . ASN A 1 94 ? -12.720 5.541 6.898 1.00 94.94 94 ASN A CA 1
ATOM 713 C C . ASN A 1 94 ? -12.335 4.188 7.493 1.00 94.94 94 ASN A C 1
ATOM 715 O O . ASN A 1 94 ? -13.137 3.538 8.158 1.00 94.94 94 ASN A O 1
ATOM 719 N N . PHE A 1 95 ? -11.086 3.801 7.283 1.00 96.31 95 PHE A N 1
ATOM 720 C CA . PHE A 1 95 ? -10.490 2.613 7.869 1.00 96.31 95 PHE A CA 1
ATOM 721 C C . PHE A 1 95 ? -9.707 2.976 9.126 1.00 96.31 95 PHE A C 1
ATOM 723 O O . PHE A 1 95 ? -9.129 4.061 9.218 1.00 96.31 95 PHE A O 1
ATOM 730 N N . THR A 1 96 ? -9.630 2.043 10.069 1.00 96.94 96 THR A N 1
ATOM 731 C CA . THR A 1 96 ? -8.786 2.164 11.264 1.00 96.94 96 THR A CA 1
ATOM 732 C C . THR A 1 96 ? -7.850 0.972 11.404 1.00 96.94 96 THR A C 1
ATOM 734 O O . THR A 1 96 ? -8.118 -0.103 10.864 1.00 96.94 96 THR A O 1
ATOM 737 N N . GLN A 1 97 ? -6.743 1.158 12.128 1.00 96.56 97 GLN A N 1
ATOM 738 C CA . GLN A 1 97 ? -5.746 0.110 12.399 1.00 96.56 97 GLN A CA 1
ATOM 739 C C . GLN A 1 97 ? -5.229 -0.578 11.123 1.00 96.56 97 GLN A C 1
ATOM 741 O O . GLN A 1 97 ? -5.068 -1.804 11.068 1.00 96.56 97 GLN A O 1
ATOM 746 N N . VAL A 1 98 ? -4.988 0.221 10.085 1.00 97.75 98 VAL A N 1
ATOM 747 C CA . VAL A 1 98 ? -4.579 -0.280 8.778 1.00 97.75 98 VAL A CA 1
ATOM 748 C C . VAL A 1 98 ? -3.142 -0.769 8.831 1.00 97.75 98 VAL A C 1
ATOM 750 O O . VAL A 1 98 ? -2.257 -0.092 9.351 1.00 97.75 98 VAL A O 1
ATOM 753 N N . GLN A 1 99 ? -2.908 -1.939 8.251 1.00 98.12 99 GLN A N 1
ATOM 754 C CA . GLN A 1 99 ? -1.585 -2.522 8.067 1.00 98.12 99 GLN A CA 1
ATOM 755 C C . GLN A 1 99 ? -1.460 -3.015 6.632 1.00 98.12 99 GLN A C 1
ATOM 757 O O . GLN A 1 99 ? -2.314 -3.765 6.153 1.00 98.12 99 GLN A O 1
ATOM 762 N N . SER A 1 100 ? -0.389 -2.606 5.964 1.00 97.81 100 SER A N 1
ATOM 763 C CA . SER A 1 100 ? -0.098 -2.962 4.584 1.00 97.81 100 SER A CA 1
ATOM 764 C C . SER A 1 100 ? 1.369 -3.338 4.423 1.00 97.81 100 SER A C 1
ATOM 766 O O . SER A 1 100 ? 2.256 -2.647 4.923 1.00 97.81 100 SER A O 1
ATOM 768 N N . GLU A 1 101 ? 1.615 -4.428 3.710 1.00 98.50 101 GLU A N 1
ATOM 769 C CA . GLU A 1 101 ? 2.939 -4.890 3.316 1.00 98.50 1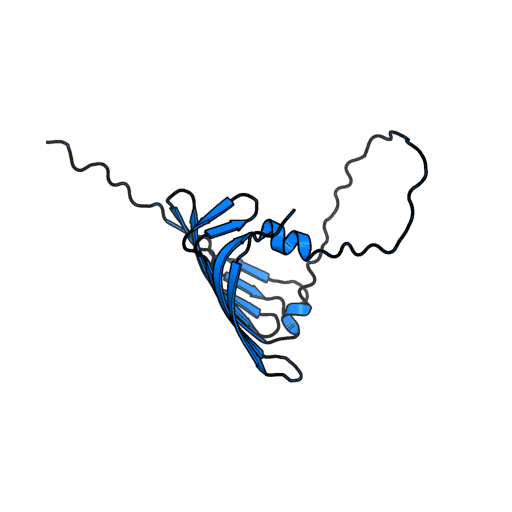01 GLU A CA 1
ATOM 770 C C . GLU A 1 101 ? 2.916 -5.172 1.819 1.00 98.50 101 GLU A C 1
ATOM 772 O O . GLU A 1 101 ? 2.161 -6.019 1.331 1.00 98.50 101 GLU A O 1
ATOM 777 N N . ILE A 1 102 ? 3.738 -4.427 1.086 1.00 98.38 102 ILE A N 1
ATOM 778 C CA . ILE A 1 102 ? 3.798 -4.463 -0.370 1.00 98.38 102 ILE A CA 1
ATOM 779 C C . ILE A 1 102 ? 5.245 -4.679 -0.790 1.00 98.38 102 ILE A C 1
ATOM 781 O O . ILE A 1 102 ? 6.168 -4.087 -0.235 1.00 98.38 102 ILE A O 1
ATOM 785 N N . SER A 1 103 ? 5.456 -5.500 -1.808 1.00 98.50 103 SER A N 1
ATOM 786 C CA . SER A 1 103 ? 6.741 -5.617 -2.485 1.00 98.50 103 SER A CA 1
ATOM 787 C C . SER A 1 103 ? 6.561 -5.558 -3.990 1.00 98.50 103 SER A C 1
ATOM 789 O O . SER A 1 103 ? 5.541 -5.994 -4.510 1.00 98.50 103 SER A O 1
ATOM 791 N N . ASN A 1 104 ? 7.551 -5.016 -4.684 1.00 98.38 104 ASN A N 1
ATOM 792 C CA . ASN A 1 104 ? 7.634 -5.024 -6.134 1.00 98.38 104 ASN A CA 1
ATOM 793 C C . ASN A 1 104 ? 8.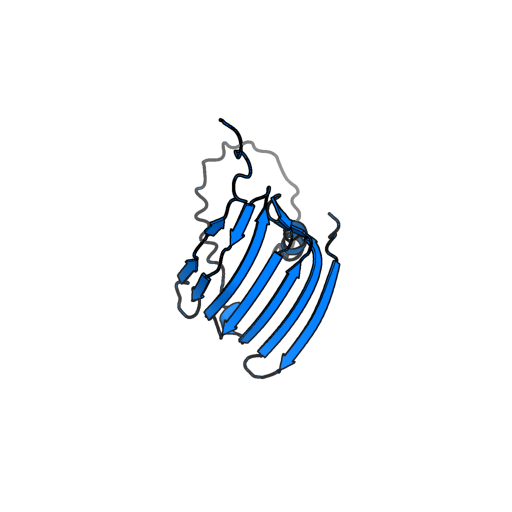952 -5.678 -6.545 1.00 98.38 104 ASN A C 1
ATOM 795 O O . ASN A 1 104 ? 10.014 -5.319 -6.035 1.00 98.38 104 ASN A O 1
ATOM 799 N N . GLN A 1 105 ? 8.884 -6.619 -7.476 1.00 97.62 105 GLN A N 1
ATOM 800 C CA . GLN A 1 105 ? 10.044 -7.229 -8.113 1.00 97.62 105 GLN A CA 1
ATOM 801 C C . GLN A 1 105 ? 9.912 -7.057 -9.619 1.00 97.62 105 GLN A C 1
ATOM 803 O O . GLN A 1 105 ? 9.416 -7.946 -10.313 1.00 97.62 105 GLN A O 1
ATOM 808 N N . GLN A 1 106 ? 10.333 -5.893 -10.120 1.00 96.62 106 GLN A N 1
ATOM 809 C CA . GLN A 1 106 ? 10.372 -5.594 -11.553 1.00 96.62 106 GLN A CA 1
ATOM 810 C C . GLN A 1 106 ? 9.044 -5.883 -12.270 1.00 96.62 106 GLN A C 1
ATOM 812 O O . GLN A 1 106 ? 9.023 -6.454 -13.358 1.00 96.62 106 GLN A O 1
ATOM 817 N N . GLY A 1 107 ? 7.926 -5.470 -11.674 1.00 95.94 107 GLY A N 1
ATOM 818 C CA . GLY A 1 107 ? 6.598 -5.619 -12.261 1.00 95.94 107 GLY A CA 1
ATOM 819 C C . GLY A 1 107 ? 5.786 -6.762 -11.668 1.00 95.94 107 GLY A C 1
ATOM 820 O O . GLY A 1 107 ? 4.597 -6.832 -11.949 1.00 95.94 107 GLY A O 1
ATOM 821 N N . LEU A 1 108 ? 6.374 -7.621 -10.829 1.00 97.81 108 LEU A N 1
ATOM 822 C CA . LEU A 1 108 ? 5.594 -8.482 -9.942 1.00 97.81 108 LEU A CA 1
ATOM 823 C C . LEU A 1 108 ? 5.368 -7.757 -8.613 1.00 97.81 108 LEU A C 1
ATOM 825 O O . LEU A 1 108 ? 6.253 -7.724 -7.755 1.00 97.81 108 LEU A O 1
ATOM 829 N N . LEU A 1 109 ? 4.185 -7.173 -8.463 1.00 97.88 109 LEU A N 1
ATOM 830 C CA . LEU A 1 109 ? 3.735 -6.543 -7.232 1.00 97.88 109 LEU A CA 1
ATOM 831 C C . LEU A 1 109 ? 3.016 -7.583 -6.365 1.00 97.88 109 LEU A C 1
ATOM 833 O O . LEU A 1 109 ? 2.062 -8.216 -6.811 1.00 97.88 109 LEU A O 1
ATOM 837 N N . THR A 1 110 ? 3.435 -7.721 -5.114 1.00 98.50 110 THR A N 1
ATOM 838 C CA . THR A 1 110 ? 2.819 -8.607 -4.125 1.00 98.50 110 THR A CA 1
ATOM 839 C C . THR A 1 110 ? 2.393 -7.793 -2.919 1.00 98.50 110 THR A C 1
ATOM 841 O O . THR A 1 110 ? 3.220 -7.139 -2.288 1.00 98.50 110 THR A O 1
ATOM 844 N N . VAL A 1 111 ? 1.114 -7.883 -2.576 1.00 98.19 111 VAL A N 1
ATOM 845 C CA . VAL A 1 111 ? 0.519 -7.360 -1.349 1.00 98.19 111 VAL A CA 1
ATOM 846 C C . VAL A 1 111 ? 0.346 -8.542 -0.398 1.00 98.19 111 VAL A C 1
ATOM 848 O O . VAL A 1 111 ? -0.640 -9.277 -0.480 1.00 98.19 111 VAL A O 1
ATOM 851 N N . SER A 1 112 ? 1.336 -8.775 0.467 1.00 97.81 112 SER A N 1
ATOM 852 C CA . SER A 1 112 ? 1.313 -9.895 1.422 1.00 97.81 112 SER A CA 1
ATOM 853 C C . SER A 1 112 ? 0.320 -9.658 2.554 1.00 97.81 112 SER A C 1
ATOM 855 O O . SER A 1 112 ? -0.248 -10.606 3.093 1.00 97.81 112 SER A O 1
ATOM 857 N N . LYS A 1 113 ? 0.093 -8.389 2.894 1.00 97.38 113 LYS A N 1
ATOM 858 C CA . LYS A 1 113 ? -0.848 -7.962 3.920 1.00 97.38 113 LYS A CA 1
ATOM 859 C C . LYS A 1 113 ? -1.495 -6.662 3.481 1.00 97.38 113 LYS A C 1
ATOM 861 O O . LYS A 1 113 ? -0.808 -5.742 3.057 1.00 97.38 113 LYS A O 1
ATOM 866 N N . MET A 1 114 ? -2.809 -6.584 3.600 1.00 96.94 114 MET A N 1
ATOM 867 C CA . MET A 1 114 ? -3.562 -5.342 3.474 1.00 96.94 114 MET A CA 1
ATOM 868 C C . MET A 1 114 ? -4.833 -5.536 4.266 1.00 96.94 114 MET A C 1
ATOM 870 O O . MET A 1 114 ? -5.735 -6.223 3.807 1.00 96.94 114 MET A O 1
ATOM 874 N N . GLN A 1 115 ? -4.877 -4.995 5.473 1.00 96.94 115 GLN A N 1
ATOM 875 C CA . GLN A 1 115 ? -6.010 -5.169 6.367 1.00 96.94 115 GLN A CA 1
ATOM 876 C C . GLN A 1 115 ? -6.306 -3.889 7.127 1.00 96.94 115 GLN A C 1
ATOM 878 O O . GLN A 1 115 ? -5.415 -3.069 7.336 1.00 96.94 115 GLN A O 1
ATOM 883 N N . GLY A 1 116 ? -7.542 -3.753 7.578 1.00 97.00 116 GLY A N 1
ATOM 884 C CA . GLY A 1 116 ? -7.989 -2.652 8.417 1.00 97.00 116 GLY A CA 1
ATOM 885 C C . GLY A 1 116 ? -9.417 -2.881 8.877 1.00 97.00 116 GLY A C 1
ATOM 886 O O . GLY A 1 116 ? -10.113 -3.756 8.361 1.00 97.00 116 GLY A O 1
ATOM 887 N N . ASN A 1 117 ? -9.857 -2.091 9.844 1.00 96.75 117 ASN A N 1
ATOM 888 C CA . ASN A 1 117 ? -11.223 -2.163 10.335 1.00 96.75 117 ASN A CA 1
ATOM 889 C C . ASN A 1 117 ? -12.080 -1.097 9.653 1.00 96.75 117 ASN A C 1
ATOM 891 O O . ASN A 1 117 ? -11.655 0.053 9.539 1.00 96.75 117 ASN A O 1
ATOM 895 N N . LEU A 1 118 ? -13.286 -1.475 9.243 1.00 94.50 118 LEU A N 1
ATOM 896 C CA . LEU A 1 118 ? -14.288 -0.615 8.620 1.00 94.50 118 LEU A CA 1
ATOM 897 C C . LEU A 1 118 ? -15.648 -0.945 9.244 1.00 94.50 118 LEU A C 1
ATOM 899 O O . LEU A 1 118 ? -16.027 -2.112 9.277 1.00 94.50 118 LEU A O 1
ATOM 903 N N . ASP A 1 119 ? -16.349 0.065 9.766 1.00 89.56 119 ASP A N 1
ATOM 904 C CA . ASP A 1 119 ? -17.701 -0.056 10.340 1.00 89.56 119 ASP A CA 1
ATOM 905 C C . ASP A 1 119 ? -17.891 -1.234 11.321 1.00 89.56 119 ASP A C 1
ATOM 907 O O . ASP A 1 119 ? -18.933 -1.880 11.373 1.00 89.56 119 ASP A O 1
ATOM 911 N N . GLY A 1 120 ? -16.861 -1.522 12.125 1.00 85.44 120 GLY A N 1
ATOM 912 C CA . GLY A 1 120 ? -16.882 -2.592 13.130 1.00 85.44 120 GLY A CA 1
ATOM 913 C C . GLY A 1 120 ? -16.522 -3.992 12.614 1.00 85.44 120 GLY A C 1
ATOM 914 O O . GLY A 1 120 ? -16.393 -4.906 13.426 1.00 85.44 120 GLY A O 1
ATOM 915 N N . GLY A 1 121 ? -16.302 -4.166 11.309 1.00 92.75 121 GLY A N 1
ATOM 916 C CA . GLY A 1 121 ? -15.739 -5.379 10.708 1.00 92.75 121 GLY A CA 1
ATOM 917 C C . GLY A 1 121 ? -14.253 -5.232 10.377 1.00 92.75 121 GLY A C 1
ATOM 918 O O . GLY A 1 121 ? -13.736 -4.120 10.267 1.00 92.75 121 GLY A O 1
ATOM 919 N N . GLN A 1 122 ? -13.558 -6.355 10.194 1.00 95.12 122 GLN A N 1
ATOM 920 C CA . GLN A 1 122 ? -12.181 -6.388 9.702 1.00 95.12 122 GLN A CA 1
ATOM 921 C C . GLN A 1 122 ? -12.155 -6.821 8.236 1.00 95.12 122 GLN A C 1
ATOM 923 O O . GLN A 1 122 ? -12.569 -7.927 7.892 1.00 95.12 122 GLN A O 1
ATOM 928 N N . LEU A 1 123 ? -11.632 -5.949 7.377 1.00 95.12 123 LEU A N 1
ATOM 929 C CA . LEU A 1 123 ? -11.415 -6.202 5.958 1.00 95.12 123 LEU A CA 1
ATOM 930 C C . LEU A 1 123 ? -9.958 -6.612 5.720 1.00 95.12 123 LEU A C 1
ATOM 932 O O . LEU A 1 123 ? -9.045 -6.057 6.334 1.00 95.12 123 LEU A O 1
ATOM 936 N N . SER A 1 124 ? -9.740 -7.541 4.793 1.00 95.75 124 SER A N 1
ATOM 937 C CA . SER A 1 124 ? -8.423 -7.926 4.285 1.00 95.75 124 SER A CA 1
ATOM 938 C C . SER A 1 124 ? -8.453 -8.067 2.759 1.00 95.75 124 SER A C 1
ATOM 940 O O . SER A 1 124 ? -9.436 -8.561 2.209 1.00 95.75 124 SER A O 1
ATOM 942 N N . LEU A 1 125 ? -7.399 -7.624 2.067 1.00 95.94 125 LEU A N 1
ATOM 943 C CA . LEU A 1 125 ? -7.264 -7.670 0.605 1.00 95.94 125 LEU A CA 1
ATOM 944 C C . LEU A 1 125 ? -5.819 -7.987 0.155 1.00 95.94 125 LEU A C 1
ATOM 946 O O . LEU A 1 125 ? -5.180 -7.175 -0.518 1.00 95.94 125 LEU A O 1
ATOM 950 N N . PRO A 1 126 ? -5.255 -9.151 0.515 1.00 96.69 126 PRO A N 1
ATOM 951 C CA . PRO A 1 126 ? -3.983 -9.591 -0.039 1.00 96.69 126 PRO A CA 1
ATOM 952 C C . PRO A 1 126 ? -4.135 -9.978 -1.514 1.00 96.69 126 PRO A C 1
ATOM 954 O O . PRO A 1 126 ? -5.218 -10.348 -1.986 1.00 96.69 126 PRO A O 1
ATOM 957 N N . GLY A 1 127 ? -3.028 -9.934 -2.247 1.00 97.62 127 GLY A N 1
ATOM 958 C CA . GLY A 1 127 ? -3.021 -10.316 -3.651 1.00 97.62 127 GLY A CA 1
ATOM 959 C C . GLY A 1 127 ? -1.737 -9.975 -4.384 1.00 97.62 127 GLY A C 1
ATOM 960 O O . GLY A 1 127 ? -0.732 -9.585 -3.792 1.00 97.62 127 GLY A O 1
ATOM 961 N N . THR A 1 128 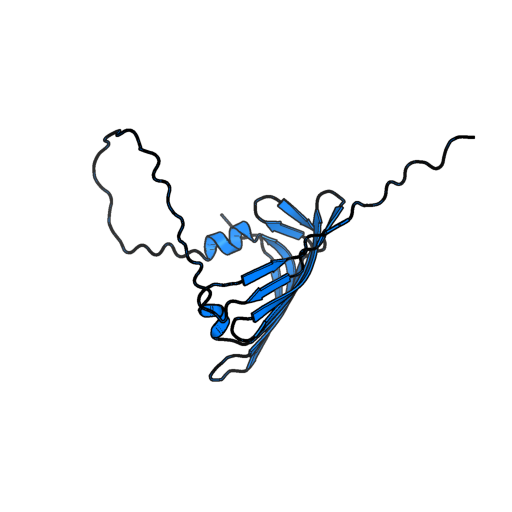? -1.779 -10.133 -5.698 1.00 97.94 128 THR A N 1
ATOM 962 C CA . THR A 1 128 ? -0.657 -9.892 -6.600 1.00 97.94 128 THR A CA 1
ATOM 963 C C . THR A 1 128 ? -1.117 -9.197 -7.870 1.00 97.94 128 THR A C 1
ATOM 965 O O . THR A 1 128 ? -2.222 -9.438 -8.355 1.00 97.94 128 THR A O 1
ATOM 968 N N . LEU A 1 129 ? -0.227 -8.403 -8.450 1.00 96.56 129 LEU A N 1
ATOM 969 C CA . LEU A 1 129 ? -0.335 -7.855 -9.793 1.00 96.56 129 LEU A CA 1
ATOM 970 C C . LEU A 1 129 ? 0.943 -8.223 -10.552 1.00 96.56 129 LEU A C 1
ATOM 972 O O . LEU A 1 129 ? 2.033 -7.787 -10.189 1.00 96.56 129 LEU A O 1
ATOM 976 N N . ASP A 1 130 ? 0.808 -9.030 -11.599 1.00 96.56 130 ASP A N 1
ATOM 977 C CA . ASP A 1 130 ? 1.895 -9.352 -12.517 1.00 96.56 130 ASP A CA 1
ATOM 978 C C . ASP A 1 130 ? 1.790 -8.470 -13.763 1.00 96.56 130 ASP A C 1
ATOM 980 O O . ASP A 1 130 ? 1.008 -8.735 -14.673 1.00 96.56 130 ASP A O 1
ATOM 984 N N . ALA A 1 131 ? 2.581 -7.403 -13.785 1.00 95.31 131 ALA A N 1
ATOM 985 C CA . ALA A 1 131 ? 2.688 -6.445 -14.877 1.00 95.31 131 ALA A CA 1
ATOM 986 C C . ALA A 1 131 ? 3.957 -6.650 -15.721 1.00 95.31 131 ALA A C 1
ATOM 988 O O . ALA A 1 131 ? 4.396 -5.739 -16.422 1.00 95.31 131 ALA A O 1
ATOM 989 N N . ARG A 1 132 ? 4.591 -7.828 -15.648 1.00 94.62 132 ARG A N 1
ATOM 990 C CA . ARG A 1 132 ? 5.811 -8.121 -16.421 1.00 94.62 132 ARG A CA 1
ATOM 991 C C . ARG A 1 132 ? 5.522 -8.328 -17.907 1.00 94.62 132 ARG A C 1
ATOM 993 O O . ARG A 1 132 ? 6.402 -8.074 -18.728 1.00 94.62 132 ARG A O 1
ATOM 1000 N N . GLY A 1 133 ? 4.310 -8.777 -18.238 1.00 89.44 133 GLY A N 1
ATOM 1001 C CA . GLY A 1 133 ? 3.817 -8.936 -19.607 1.00 89.44 133 GLY A CA 1
ATOM 1002 C C . GLY A 1 133 ? 3.188 -7.666 -20.188 1.00 89.44 133 GLY A C 1
ATOM 1003 O O . GLY A 1 133 ? 3.182 -6.603 -19.565 1.00 89.44 133 GLY A O 1
ATOM 1004 N N . ASP A 1 134 ? 2.656 -7.777 -21.404 1.00 85.62 134 ASP A N 1
ATOM 1005 C CA . ASP A 1 134 ? 1.919 -6.687 -22.062 1.00 85.62 134 ASP A CA 1
ATOM 1006 C C . ASP A 1 134 ? 0.512 -6.515 -21.481 1.00 85.62 134 ASP A C 1
ATOM 1008 O O . ASP A 1 134 ? -0.009 -5.404 -21.414 1.00 85.62 134 ASP A O 1
ATOM 1012 N N . THR A 1 135 ? -0.094 -7.616 -21.030 1.00 89.44 135 THR A N 1
ATOM 1013 C CA . THR A 1 135 ? -1.371 -7.612 -20.317 1.00 89.44 135 THR A CA 1
ATOM 1014 C C . THR A 1 135 ? -1.116 -7.896 -18.839 1.00 89.44 135 THR A C 1
ATOM 1016 O O . THR A 1 135 ? -0.660 -8.996 -18.513 1.00 89.44 135 THR A O 1
ATOM 1019 N N . PRO A 1 136 ? -1.379 -6.934 -17.943 1.00 91.38 136 PRO A N 1
ATOM 1020 C CA . PRO A 1 136 ? -1.223 -7.141 -16.513 1.00 91.38 136 PRO A CA 1
ATOM 1021 C C . PRO A 1 136 ? -2.272 -8.127 -15.982 1.00 91.38 136 PRO A C 1
ATOM 1023 O O . PRO A 1 136 ? -3.438 -8.076 -16.377 1.00 91.38 136 PRO A O 1
ATOM 1026 N N . LEU A 1 137 ? -1.870 -9.004 -15.059 1.00 94.31 137 LEU A N 1
ATOM 1027 C CA . LEU A 1 137 ? -2.768 -9.945 -14.387 1.00 94.31 137 LEU A CA 1
ATOM 1028 C C . LEU A 1 137 ? -2.852 -9.633 -12.894 1.00 94.31 137 LEU A C 1
ATOM 1030 O O . LEU A 1 137 ? -1.865 -9.743 -12.171 1.00 94.31 137 LEU A O 1
ATOM 1034 N N . ALA A 1 138 ? -4.050 -9.298 -12.428 1.00 95.56 138 ALA A N 1
ATOM 1035 C CA . ALA A 1 138 ? -4.343 -9.069 -11.021 1.00 95.56 138 ALA A CA 1
ATOM 1036 C C . ALA A 1 138 ? -5.045 -10.282 -10.400 1.00 95.56 138 ALA A C 1
ATOM 1038 O O . ALA A 1 138 ? -5.941 -10.880 -10.994 1.00 95.56 138 ALA A O 1
ATOM 1039 N N . THR A 1 139 ? -4.669 -10.644 -9.178 1.00 96.81 139 THR A N 1
ATOM 1040 C CA . THR A 1 139 ? -5.353 -11.670 -8.384 1.00 96.81 139 THR A CA 1
ATOM 1041 C C . THR A 1 139 ? -5.398 -11.220 -6.936 1.00 96.81 139 THR A C 1
ATOM 1043 O O . THR A 1 139 ? -4.358 -11.051 -6.311 1.00 96.81 139 THR A O 1
ATOM 1046 N N . PHE A 1 140 ? -6.601 -11.045 -6.398 1.00 94.62 140 PHE A N 1
ATOM 1047 C CA . PHE A 1 140 ? -6.821 -10.598 -5.026 1.00 94.62 140 PHE A CA 1
ATOM 1048 C C . PHE A 1 140 ? -7.813 -11.515 -4.321 1.00 94.62 140 PHE A C 1
ATOM 1050 O O . PHE A 1 140 ? -8.706 -12.079 -4.953 1.00 94.62 140 PHE A O 1
ATOM 1057 N N . GLN A 1 141 ? -7.642 -11.660 -3.011 1.00 93.44 141 GLN A N 1
ATOM 1058 C CA . GLN A 1 141 ? -8.462 -12.528 -2.168 1.00 93.44 141 GLN A CA 1
ATOM 1059 C C . GLN A 1 141 ? -9.108 -11.687 -1.062 1.00 93.44 141 GLN A C 1
ATOM 1061 O O . GLN A 1 141 ? -8.612 -11.677 0.065 1.00 93.44 141 GLN A O 1
ATOM 1066 N N . PRO A 1 142 ? -10.173 -10.927 -1.376 1.00 93.81 142 PRO A N 1
ATOM 1067 C CA . PRO A 1 142 ? -10.884 -10.154 -0.369 1.00 93.81 142 PRO A CA 1
ATOM 1068 C C . PRO A 1 142 ? -11.477 -11.079 0.694 1.00 93.81 142 PRO A C 1
ATOM 1070 O O . PRO A 1 142 ? -12.102 -12.091 0.374 1.00 93.81 142 PRO A O 1
ATOM 1073 N N . ALA A 1 143 ? -11.332 -10.694 1.955 1.00 92.75 143 ALA A N 1
ATOM 1074 C CA . ALA A 1 143 ? -11.987 -11.336 3.081 1.00 92.75 143 ALA A CA 1
ATOM 1075 C C . ALA A 1 143 ? -12.575 -10.273 4.007 1.00 92.75 143 ALA A C 1
ATOM 1077 O O . ALA A 1 143 ? -11.948 -9.247 4.270 1.00 92.75 143 ALA A O 1
ATOM 1078 N N . LEU A 1 144 ? -13.775 -10.540 4.512 1.00 92.38 144 LEU A N 1
ATOM 1079 C CA . LEU A 1 144 ? -14.438 -9.731 5.524 1.00 92.38 144 LEU A CA 1
ATOM 1080 C C . LEU A 1 144 ? -14.735 -10.630 6.720 1.00 92.38 144 LEU A C 1
ATOM 1082 O O . LEU A 1 144 ? -15.384 -11.664 6.571 1.00 92.38 144 LEU A O 1
ATOM 1086 N N . ALA A 1 145 ? -14.244 -10.238 7.888 1.00 88.56 145 ALA A N 1
ATOM 1087 C CA . ALA A 1 145 ? -14.594 -10.851 9.155 1.00 88.56 145 ALA A CA 1
ATOM 1088 C C . ALA A 1 145 ? -15.484 -9.881 9.934 1.00 88.56 145 ALA A C 1
ATOM 1090 O O . ALA A 1 145 ? -15.083 -8.755 10.235 1.00 88.56 145 ALA A O 1
ATOM 1091 N N . GLU A 1 146 ? -16.696 -10.313 10.260 1.00 83.69 146 GLU A N 1
ATOM 1092 C CA . GLU A 1 146 ? -17.563 -9.590 11.185 1.00 83.69 146 GLU A CA 1
ATOM 1093 C C . GLU A 1 146 ? -17.038 -9.773 12.616 1.00 83.69 146 GLU A C 1
ATOM 1095 O O . GLU A 1 146 ? -16.521 -10.836 12.976 1.00 83.69 146 GLU A O 1
ATOM 1100 N N . CYS A 1 147 ? -17.147 -8.739 13.453 1.00 63.06 147 CYS A N 1
ATOM 1101 C CA . CYS A 1 147 ? -16.912 -8.910 14.882 1.00 63.06 147 CYS A CA 1
ATOM 1102 C C . CYS A 1 147 ? -18.047 -9.780 15.438 1.00 63.06 147 CYS A C 1
ATOM 1104 O O . CYS A 1 147 ? -19.213 -9.415 15.315 1.00 63.06 147 CYS A O 1
ATOM 1106 N N . GLY A 1 148 ? -17.701 -10.946 15.990 1.00 55.31 148 GLY A N 1
ATOM 1107 C CA . GLY A 1 148 ? -18.663 -11.956 16.421 1.00 55.31 148 GLY A CA 1
ATOM 1108 C C . GLY A 1 148 ? -19.764 -11.398 17.322 1.00 55.31 148 GLY A C 1
ATOM 1109 O O . GLY A 1 148 ? -19.496 -10.690 18.296 1.00 55.31 148 GLY A O 1
ATOM 1110 N N . ASP A 1 149 ? -20.994 -11.771 16.986 1.00 50.44 149 ASP A N 1
ATOM 1111 C CA . ASP A 1 149 ? -22.209 -11.517 17.743 1.00 50.44 149 ASP A CA 1
ATOM 1112 C C . ASP A 1 149 ? -22.018 -11.926 19.217 1.00 50.44 149 ASP A C 1
ATOM 1114 O O . ASP A 1 149 ? -21.910 -13.106 19.558 1.00 50.44 149 ASP A O 1
ATOM 1118 N N . ARG A 1 150 ? -21.917 -10.935 20.110 1.00 53.41 150 ARG A N 1
ATOM 1119 C CA . ARG A 1 150 ? -21.978 -11.129 21.566 1.00 53.41 150 ARG A CA 1
ATOM 1120 C C . ARG A 1 150 ? -23.369 -10.784 22.095 1.00 53.41 150 ARG A C 1
ATOM 1122 O O . ARG A 1 150 ? -23.480 -10.023 23.044 1.00 53.41 150 ARG A O 1
ATOM 1129 N N . PHE A 1 151 ? -24.414 -11.386 21.526 1.00 53.78 151 PHE A N 1
ATOM 1130 C CA . PHE A 1 151 ? -25.730 -11.543 22.158 1.00 53.78 151 PHE A CA 1
ATOM 1131 C C . PHE A 1 151 ? -26.337 -12.877 21.661 1.00 53.78 151 PHE A C 1
ATOM 1133 O O . PHE A 1 151 ? -26.868 -12.958 20.568 1.00 53.78 151 PHE A O 1
ATOM 1140 N N . ALA A 1 152 ? -26.219 -14.007 22.360 1.00 50.69 152 ALA A N 1
ATOM 1141 C CA . ALA A 1 152 ? -27.042 -14.288 23.529 1.00 50.69 152 ALA A CA 1
ATOM 1142 C C . ALA A 1 152 ? -26.475 -15.455 24.363 1.00 50.69 152 ALA A C 1
ATOM 1144 O O . ALA A 1 152 ? -26.624 -16.626 24.019 1.00 50.69 152 ALA A O 1
ATOM 1145 N N . ASP A 1 153 ? -25.903 -15.114 25.515 1.00 49.44 153 ASP A N 1
ATOM 1146 C CA . ASP A 1 153 ? -26.150 -15.850 26.753 1.00 49.44 153 ASP A CA 1
ATOM 1147 C C . ASP A 1 153 ? -27.380 -15.190 27.403 1.00 49.44 153 ASP A C 1
ATOM 1149 O O . ASP A 1 153 ? -27.286 -14.075 27.921 1.00 49.44 153 ASP A O 1
ATOM 1153 N N . GLN A 1 154 ? -28.556 -15.801 27.209 1.00 51.88 154 GLN A N 1
ATOM 1154 C CA . GLN A 1 154 ? -29.747 -15.731 28.075 1.00 51.88 154 GLN A CA 1
ATOM 1155 C C . GLN A 1 154 ? -30.942 -16.392 27.378 1.00 51.88 154 GLN A C 1
ATOM 1157 O O . GLN A 1 154 ? -31.550 -15.789 26.496 1.00 51.88 154 GLN A O 1
ATOM 1162 N N . SER A 1 155 ? -31.298 -17.608 27.805 1.00 51.19 155 SER A N 1
ATOM 1163 C CA . SER A 1 155 ? -32.682 -18.088 27.995 1.00 51.19 155 SER A CA 1
ATOM 1164 C C . SER A 1 155 ? -32.662 -19.501 28.598 1.00 51.19 155 SER A C 1
ATOM 1166 O O . SER A 1 155 ? -32.490 -20.464 27.861 1.00 51.19 155 SER A O 1
ATOM 1168 N N . LEU A 1 156 ? -32.854 -19.535 29.927 1.00 47.03 156 LEU A N 1
ATOM 1169 C CA . LEU A 1 156 ? -33.402 -20.594 30.803 1.00 47.03 156 LEU A CA 1
ATOM 1170 C C . LEU A 1 156 ? -32.849 -22.028 30.731 1.00 47.03 156 LEU A C 1
ATOM 1172 O O . LEU A 1 156 ? -33.180 -22.767 29.782 1.00 47.03 156 LEU A O 1
#

Secondary structure (DSSP, 8-state):
-----EEEEEEEEE-SSS-EEEEEEEEEEEEHHHHHHHT-------------------------------THHHHT-EEEEEEEEEEEEETTEEEEEEEEEEEEETTEEEEEEEEEEETTEEEE--EEEE-SSSS-EEEE--EEEPPP--------

Foldseek 3Di:
DDFPKDKDWDKDWDDDQAIEIETEIEIQEAEVVVVVVVVDPPPDDDDDDDDDDDDDPDDDDPPPCPVVVPLQVLQRYWYKYWYFYQWYADPNFIWGRWTWIWIGDRQWIWTPWTWTDGPQKIKTWTWIWRGVDPDIDTDIDIDIGHDDDPDDPDDD